Protein AF-A0A6V8NM92-F1 (afdb_monomer_lite)

pLDDT: mean 84.24, std 21.67, range [35.59, 98.81]

Foldseek 3Di:
DDPPDDDLVSVLQVQLVVLLVLLVVLQVVLVVCVVVVHDPVSSVVSNVSSVVSNVVSVLSPPPVNDPPPPPPPD

Organism: NCBI:txid2754717

Radius of gyration: 16.36 Å; chains: 1; bounding box: 28×28×48 Å

Sequence (74 aa):
MTDNKLTDKGKQIQLARYRLKQAEESINEAMCLLSGKGSPRSIINRAYYAMFYSVLALIVFEPYSSSKHSGVLS

Structure (mmCIF, N/CA/C/O backbone):
data_AF-A0A6V8NM92-F1
#
_entry.id   AF-A0A6V8NM92-F1
#
loop_
_atom_site.group_PDB
_atom_site.id
_atom_site.type_symbol
_atom_site.label_atom_id
_atom_site.label_alt_id
_atom_site.label_comp_id
_atom_site.label_asym_id
_atom_site.label_entity_id
_atom_site.label_seq_id
_atom_site.pdbx_PDB_ins_code
_atom_site.Cartn_x
_atom_site.Cartn_y
_atom_site.Cartn_z
_atom_site.occupancy
_atom_site.B_iso_or_equiv
_atom_site.auth_seq_id
_atom_site.auth_comp_id
_atom_site.auth_asym_id
_atom_site.auth_atom_id
_atom_site.pdbx_PDB_model_num
ATOM 1 N N . MET A 1 1 ? -7.225 17.828 32.045 1.00 35.59 1 MET A N 1
ATOM 2 C CA . MET A 1 1 ? -6.570 16.652 31.434 1.00 35.59 1 MET A CA 1
ATOM 3 C C . MET A 1 1 ? -7.657 15.858 30.733 1.00 35.59 1 MET A C 1
ATOM 5 O O . MET A 1 1 ? -8.453 15.219 31.401 1.00 35.59 1 MET A O 1
ATOM 9 N N . THR A 1 2 ? -7.811 16.050 29.425 1.00 38.19 2 THR A N 1
ATOM 10 C CA . THR A 1 2 ? -8.905 15.474 28.635 1.00 38.19 2 THR A CA 1
ATOM 11 C C . THR A 1 2 ? -8.569 14.036 28.250 1.00 38.19 2 THR A C 1
ATOM 13 O O . THR A 1 2 ? -7.624 13.780 27.508 1.00 38.19 2 THR A O 1
ATOM 16 N N . ASP A 1 3 ? -9.344 13.102 28.793 1.00 41.62 3 ASP A N 1
ATOM 17 C CA . ASP A 1 3 ? -9.253 11.663 28.556 1.00 41.62 3 ASP A CA 1
ATOM 18 C C . ASP A 1 3 ? -9.753 11.361 27.125 1.00 41.62 3 ASP A C 1
ATOM 20 O O . ASP A 1 3 ? -10.944 11.179 26.875 1.00 41.62 3 ASP A O 1
ATOM 24 N N . ASN A 1 4 ? -8.848 11.424 26.142 1.00 46.12 4 ASN A N 1
ATOM 25 C CA . ASN A 1 4 ? -9.148 11.213 24.722 1.00 46.12 4 ASN A CA 1
ATOM 26 C C . ASN A 1 4 ? -9.292 9.712 24.411 1.00 46.12 4 ASN A C 1
ATOM 28 O O . ASN A 1 4 ? -8.441 9.102 23.759 1.00 46.12 4 ASN A O 1
ATOM 32 N N . LYS A 1 5 ? -10.367 9.085 24.897 1.00 48.91 5 LYS A N 1
ATOM 33 C CA . LYS A 1 5 ? -10.729 7.716 24.510 1.00 48.91 5 LYS A CA 1
ATOM 34 C C . LYS A 1 5 ? -11.429 7.735 23.153 1.00 48.91 5 LYS A C 1
ATOM 36 O O . LYS A 1 5 ? -12.649 7.837 23.069 1.00 48.91 5 LYS A O 1
ATOM 41 N N . LEU A 1 6 ? -10.652 7.590 22.078 1.00 57.50 6 LEU A N 1
ATOM 42 C CA . LEU A 1 6 ? -11.190 7.160 20.785 1.00 57.50 6 LEU A CA 1
ATOM 4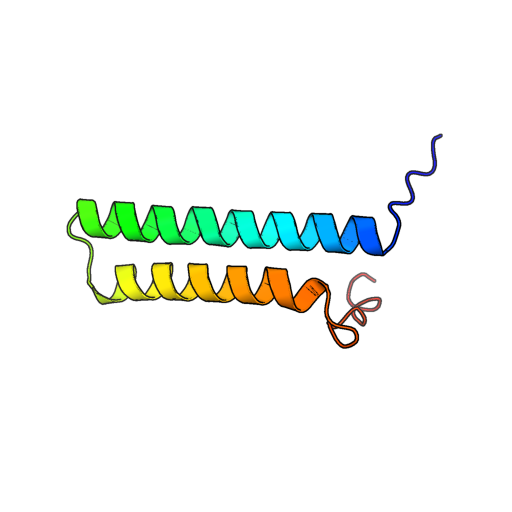3 C C . LEU A 1 6 ? -11.969 5.852 20.983 1.00 57.50 6 LEU A C 1
ATOM 45 O O . LEU A 1 6 ? -11.433 4.878 21.521 1.00 57.50 6 LEU A O 1
ATOM 49 N N . THR A 1 7 ? -13.231 5.846 20.551 1.00 69.19 7 THR A N 1
ATOM 50 C CA . THR A 1 7 ? -14.083 4.651 20.509 1.00 69.19 7 THR A CA 1
ATOM 51 C C . THR A 1 7 ? -13.394 3.536 19.713 1.00 69.19 7 THR A C 1
ATOM 53 O O . THR A 1 7 ? -12.558 3.812 18.852 1.00 69.19 7 THR A O 1
ATOM 56 N N . ASP A 1 8 ? -13.734 2.272 19.976 1.00 78.06 8 ASP A N 1
ATOM 57 C CA . ASP A 1 8 ? -13.164 1.107 19.271 1.00 78.06 8 ASP A CA 1
ATOM 58 C C . ASP A 1 8 ? -13.253 1.258 17.737 1.00 78.06 8 ASP A C 1
ATOM 60 O O . ASP A 1 8 ? -12.262 1.141 17.014 1.00 78.06 8 ASP A O 1
ATOM 64 N N . LYS A 1 9 ? -14.405 1.746 17.263 1.00 84.56 9 LYS A N 1
ATOM 65 C CA . LYS A 1 9 ? -14.639 2.127 15.865 1.00 84.56 9 LYS A CA 1
ATOM 66 C C . LYS A 1 9 ? -13.720 3.252 15.371 1.00 84.56 9 LYS A C 1
ATOM 68 O O . LYS A 1 9 ? -13.271 3.231 14.227 1.00 84.56 9 LYS A O 1
ATOM 73 N N . GLY A 1 10 ? -13.420 4.239 16.214 1.00 88.62 10 GLY A N 1
ATOM 74 C CA . GLY A 1 10 ? -12.472 5.311 15.899 1.00 88.62 10 GLY A CA 1
ATOM 75 C C . GLY A 1 10 ? -11.049 4.791 15.681 1.00 88.62 10 GLY A C 1
ATOM 76 O O . GLY A 1 10 ? -10.381 5.213 14.736 1.00 88.62 10 GLY A O 1
ATOM 77 N N . LYS A 1 11 ? -10.609 3.822 16.495 1.00 88.81 11 LYS A N 1
ATOM 78 C CA . LYS A 1 11 ? -9.306 3.155 16.333 1.00 88.81 11 LYS A CA 1
ATOM 79 C C . LYS A 1 11 ? -9.251 2.316 15.055 1.00 88.81 11 LYS A C 1
ATOM 81 O O . LYS A 1 11 ? -8.271 2.406 14.320 1.00 88.81 11 LYS A O 1
ATOM 86 N N . GLN A 1 12 ? -10.316 1.573 14.748 1.00 91.38 12 GLN A N 1
ATOM 87 C CA . GLN A 1 12 ? -10.445 0.826 13.490 1.00 91.38 12 GLN A CA 1
ATOM 88 C C . GLN A 1 12 ? -10.345 1.749 12.269 1.00 91.38 12 GLN A C 1
ATOM 90 O O . GLN A 1 12 ? -9.556 1.495 11.363 1.00 91.38 12 GLN A O 1
ATOM 95 N N . ILE A 1 13 ? -11.069 2.874 12.266 1.00 94.75 13 ILE A N 1
ATOM 96 C CA . ILE A 1 13 ? -10.999 3.860 11.176 1.00 94.75 13 ILE A CA 1
ATOM 97 C C . ILE A 1 13 ? -9.581 4.424 11.033 1.00 94.75 13 ILE A C 1
ATOM 99 O O . ILE A 1 13 ? -9.087 4.558 9.914 1.00 94.75 13 ILE A O 1
ATOM 103 N N . GLN A 1 14 ? -8.912 4.751 12.141 1.00 95.81 14 GLN A N 1
ATOM 104 C CA . GLN A 1 14 ? -7.541 5.260 12.102 1.00 95.81 14 GLN A CA 1
ATOM 105 C C . GLN A 1 14 ? -6.567 4.226 11.518 1.00 95.81 14 GLN A C 1
ATOM 107 O O . GLN A 1 14 ? -5.769 4.567 10.644 1.00 95.81 14 GLN A O 1
ATOM 112 N N . LEU A 1 15 ? -6.662 2.965 11.947 1.00 94.06 15 LEU A N 1
ATOM 113 C CA . LEU A 1 15 ? -5.830 1.881 11.431 1.00 94.06 15 LEU A CA 1
ATOM 114 C C . LEU A 1 15 ? -6.109 1.610 9.947 1.00 94.06 15 LEU A C 1
ATOM 116 O O . LEU A 1 15 ? -5.167 1.495 9.166 1.00 94.06 15 LEU A O 1
ATOM 120 N N . ALA A 1 16 ? -7.377 1.577 9.534 1.00 96.31 16 ALA A N 1
ATOM 121 C CA . ALA A 1 16 ? -7.755 1.409 8.134 1.00 96.31 16 ALA A CA 1
ATOM 122 C C . ALA A 1 16 ? -7.195 2.542 7.258 1.00 96.31 16 ALA A C 1
ATOM 124 O O . ALA A 1 16 ? -6.601 2.273 6.216 1.00 96.31 16 ALA A O 1
ATOM 125 N N . ARG A 1 17 ? -7.289 3.805 7.703 1.00 97.94 17 ARG A N 1
ATOM 126 C CA . ARG A 1 17 ? -6.689 4.952 6.994 1.00 97.94 17 ARG A CA 1
ATOM 127 C C . ARG A 1 17 ? -5.175 4.834 6.878 1.00 97.94 17 ARG A C 1
ATOM 129 O O . ARG A 1 17 ? -4.628 5.109 5.817 1.00 97.94 17 ARG A O 1
ATOM 136 N N . TYR A 1 18 ? -4.503 4.410 7.946 1.00 98.00 18 TYR A N 1
ATOM 137 C CA . TYR A 1 18 ? -3.062 4.176 7.908 1.00 98.00 18 TYR A CA 1
ATOM 138 C C . TYR A 1 18 ? -2.691 3.096 6.881 1.00 98.00 18 TYR A C 1
ATOM 140 O O . TYR A 1 18 ? -1.779 3.297 6.084 1.00 98.00 18 TYR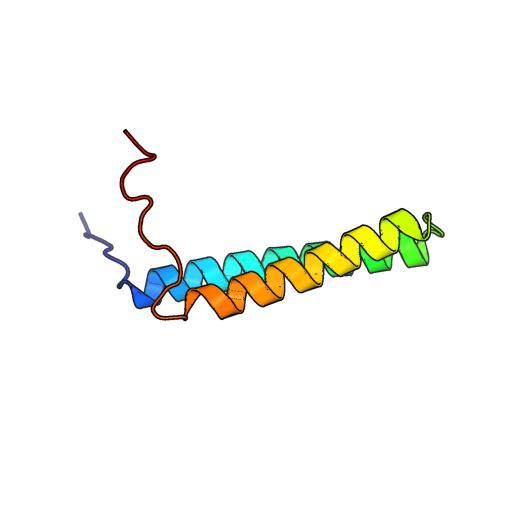 A O 1
ATOM 148 N N . ARG A 1 19 ? -3.431 1.981 6.839 1.00 97.94 19 ARG A N 1
ATOM 149 C CA . ARG A 1 19 ? -3.222 0.918 5.843 1.00 97.94 19 ARG A CA 1
ATOM 150 C C . ARG A 1 19 ? -3.486 1.396 4.416 1.00 97.94 19 ARG A C 1
ATOM 152 O O . ARG A 1 19 ? -2.680 1.109 3.540 1.00 97.94 19 ARG A O 1
ATOM 159 N N . LEU A 1 20 ? -4.539 2.179 4.187 1.00 98.62 20 LEU A N 1
ATOM 160 C CA . LEU A 1 20 ? -4.788 2.785 2.875 1.00 98.62 20 LEU A CA 1
ATOM 161 C C . LEU A 1 20 ? -3.659 3.729 2.452 1.00 98.62 20 LEU A C 1
ATOM 163 O O . LEU A 1 20 ? -3.235 3.672 1.305 1.00 98.62 20 LEU A O 1
ATOM 167 N N . LYS A 1 21 ? -3.100 4.514 3.380 1.00 98.75 21 LYS A N 1
ATOM 168 C CA . LYS A 1 21 ? -1.924 5.344 3.091 1.00 98.75 21 LYS A CA 1
ATOM 169 C C . LYS A 1 21 ? -0.726 4.497 2.644 1.00 98.75 21 LYS A C 1
ATOM 171 O O . LYS A 1 21 ? -0.091 4.827 1.650 1.00 98.75 21 LYS A O 1
ATOM 176 N N . GLN A 1 22 ? -0.451 3.375 3.318 1.00 98.62 22 GLN A N 1
ATOM 177 C CA . GLN A 1 22 ? 0.611 2.456 2.883 1.00 98.62 22 GLN A CA 1
ATOM 178 C C . GLN A 1 22 ? 0.335 1.863 1.493 1.00 98.62 22 GLN A C 1
ATOM 180 O O . GLN A 1 22 ? 1.269 1.651 0.716 1.00 98.62 22 GLN A O 1
ATOM 185 N N . ALA A 1 23 ? -0.935 1.598 1.171 1.00 98.81 23 ALA A N 1
ATOM 186 C CA . ALA A 1 23 ? -1.330 1.124 -0.149 1.00 98.81 23 ALA A CA 1
ATOM 187 C C . ALA A 1 23 ? -1.060 2.176 -1.236 1.00 98.81 23 ALA A C 1
ATOM 189 O O . ALA A 1 23 ? -0.454 1.852 -2.257 1.00 98.81 23 ALA A O 1
ATOM 190 N N . GLU A 1 24 ? -1.450 3.431 -0.990 1.00 98.81 24 GLU A N 1
ATOM 191 C CA . GLU A 1 24 ? -1.194 4.573 -1.878 1.00 98.81 24 GLU A CA 1
ATOM 192 C C . GLU A 1 24 ? 0.306 4.809 -2.093 1.00 98.81 24 GLU A C 1
ATOM 194 O O . GLU A 1 24 ? 0.761 4.945 -3.227 1.00 98.81 24 GLU A O 1
ATOM 199 N N . GLU A 1 25 ? 1.100 4.802 -1.022 1.00 98.81 25 GLU A N 1
ATOM 200 C CA . GLU A 1 25 ? 2.559 4.928 -1.107 1.00 98.81 25 GLU A CA 1
ATOM 201 C C . GLU A 1 25 ? 3.161 3.788 -1.947 1.00 98.81 25 GLU A C 1
ATOM 203 O O . GLU A 1 25 ? 3.939 4.040 -2.867 1.00 98.81 25 GLU A O 1
ATOM 208 N N . SER A 1 26 ? 2.731 2.543 -1.714 1.00 98.75 26 SER A N 1
ATOM 209 C CA . SER A 1 26 ? 3.239 1.368 -2.436 1.00 98.75 26 SER A CA 1
ATOM 210 C C . SER A 1 26 ? 2.897 1.397 -3.931 1.00 98.75 26 SER A C 1
ATOM 212 O O . SER A 1 26 ? 3.748 1.075 -4.763 1.00 98.75 26 SER A O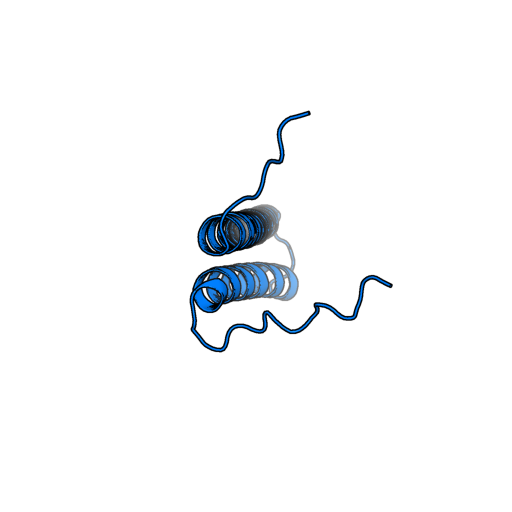 1
ATOM 214 N N . ILE A 1 27 ? 1.675 1.790 -4.312 1.00 98.81 27 ILE A N 1
ATOM 215 C CA . ILE A 1 27 ? 1.317 1.875 -5.736 1.00 98.81 27 ILE A CA 1
ATOM 216 C C . ILE A 1 27 ? 2.030 3.046 -6.421 1.00 98.81 27 ILE A C 1
ATOM 218 O O . ILE A 1 27 ? 2.496 2.892 -7.549 1.00 98.81 27 ILE A O 1
ATOM 222 N N . ASN A 1 28 ? 2.214 4.175 -5.730 1.00 98.75 28 ASN A N 1
ATOM 223 C CA . ASN A 1 28 ? 2.997 5.297 -6.246 1.00 98.75 28 ASN A CA 1
ATOM 224 C C . ASN A 1 28 ? 4.459 4.894 -6.487 1.00 98.75 28 ASN A C 1
ATOM 226 O O . ASN A 1 28 ? 5.019 5.209 -7.536 1.00 98.75 28 ASN A O 1
ATOM 230 N N . GLU A 1 29 ? 5.065 4.121 -5.583 1.00 98.62 29 GLU A N 1
ATOM 231 C CA . GLU A 1 29 ? 6.397 3.543 -5.793 1.00 98.62 29 GLU A CA 1
ATOM 232 C C . GLU A 1 29 ? 6.438 2.610 -7.012 1.00 98.62 29 GLU A C 1
ATOM 234 O O . GLU A 1 29 ? 7.392 2.664 -7.792 1.00 98.62 29 GLU A O 1
ATOM 239 N N . ALA A 1 30 ? 5.408 1.780 -7.219 1.00 98.75 30 ALA A N 1
ATOM 240 C CA . ALA A 1 30 ? 5.308 0.928 -8.405 1.00 98.75 30 ALA A CA 1
ATOM 241 C C . ALA A 1 30 ? 5.266 1.761 -9.699 1.00 98.75 30 ALA A C 1
ATOM 243 O O . ALA A 1 30 ? 5.961 1.431 -10.663 1.00 98.75 30 ALA A O 1
ATOM 244 N N . MET A 1 31 ? 4.514 2.867 -9.706 1.00 98.62 31 MET A N 1
ATOM 245 C CA . MET A 1 31 ? 4.418 3.792 -10.842 1.00 98.62 31 MET A CA 1
ATOM 246 C C . MET A 1 31 ? 5.728 4.547 -11.099 1.00 98.62 31 MET A C 1
ATOM 248 O O . MET A 1 31 ? 6.139 4.695 -12.254 1.00 98.62 31 MET A O 1
ATOM 252 N N . CYS A 1 32 ? 6.427 4.972 -10.044 1.00 98.56 32 CYS A N 1
ATOM 253 C CA . CYS A 1 32 ? 7.761 5.564 -10.146 1.00 98.56 32 CYS A CA 1
ATOM 254 C C . CYS A 1 32 ? 8.766 4.568 -10.736 1.00 98.56 32 CYS A C 1
ATOM 256 O O . CYS A 1 32 ? 9.520 4.918 -11.643 1.00 98.56 32 CYS A O 1
ATOM 258 N N . LEU A 1 33 ? 8.751 3.312 -10.274 1.00 98.44 33 LEU A N 1
ATOM 259 C CA . LEU A 1 33 ? 9.604 2.251 -10.813 1.00 98.44 33 LEU A CA 1
ATOM 260 C C . LEU A 1 33 ? 9.287 1.962 -12.279 1.00 98.44 33 LEU A C 1
ATOM 262 O O . LEU A 1 33 ? 10.211 1.839 -13.077 1.00 98.44 33 LEU A O 1
ATOM 266 N N . LEU A 1 34 ? 8.009 1.886 -12.648 1.00 98.1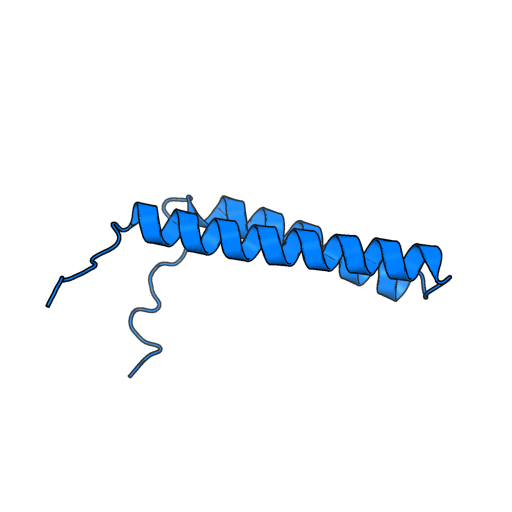9 34 LEU A N 1
ATOM 267 C CA . LEU A 1 34 ? 7.594 1.696 -14.036 1.00 98.19 34 LEU A CA 1
ATOM 268 C C . LEU A 1 34 ? 8.113 2.831 -14.930 1.00 98.19 34 LEU A C 1
ATOM 270 O O . LEU A 1 34 ? 8.733 2.572 -15.961 1.00 98.19 34 LEU A O 1
ATOM 274 N N . SER A 1 35 ? 7.936 4.080 -14.493 1.00 98.19 35 SER A N 1
ATOM 275 C CA . SER A 1 35 ? 8.404 5.272 -15.215 1.00 98.19 35 SER A CA 1
ATOM 276 C C . SER A 1 35 ? 9.933 5.320 -15.321 1.00 98.19 35 SER A C 1
ATOM 278 O O . SER A 1 35 ? 10.482 5.702 -16.351 1.00 98.19 35 SER A O 1
ATOM 280 N N . GLY A 1 36 ? 10.631 4.875 -14.274 1.00 97.75 36 GLY A N 1
ATOM 281 C CA . GLY A 1 36 ? 12.089 4.795 -14.208 1.00 97.75 36 GLY A CA 1
ATOM 282 C C . GLY A 1 36 ? 12.701 3.551 -14.858 1.00 97.75 36 GLY A C 1
ATOM 283 O O . GLY A 1 36 ? 13.893 3.317 -14.676 1.00 97.75 36 GLY A O 1
ATOM 284 N N . LYS A 1 37 ? 11.921 2.735 -15.586 1.00 96.44 37 LYS A N 1
ATOM 285 C CA . LYS A 1 37 ? 12.367 1.460 -16.190 1.00 96.44 37 LYS A CA 1
ATOM 286 C C . LYS A 1 37 ? 12.981 0.479 -15.175 1.00 96.44 37 LYS A C 1
ATOM 288 O O . LYS A 1 37 ? 13.918 -0.257 -15.483 1.00 96.44 37 LYS A O 1
ATOM 293 N N . GLY A 1 38 ? 12.451 0.467 -13.955 1.00 96.81 38 GLY A N 1
ATOM 294 C CA . GLY A 1 38 ? 12.801 -0.489 -12.910 1.00 96.81 38 GLY A CA 1
ATOM 295 C C . GLY A 1 38 ? 12.453 -1.930 -13.297 1.00 96.81 38 GLY A C 1
ATOM 296 O O . GLY A 1 38 ? 11.671 -2.187 -14.211 1.00 96.81 38 GLY A O 1
ATOM 297 N N . SER A 1 39 ? 13.038 -2.901 -12.588 1.00 98.31 39 SER A N 1
ATOM 298 C CA . SER A 1 39 ? 12.821 -4.314 -12.922 1.00 98.31 39 SER A CA 1
ATOM 299 C C . SER A 1 39 ? 11.342 -4.720 -12.760 1.00 98.31 39 SER A C 1
ATOM 301 O O . SER A 1 39 ? 10.719 -4.320 -11.768 1.00 98.31 39 SER A O 1
ATOM 303 N N . PRO A 1 40 ? 10.791 -5.580 -13.644 1.00 98.25 40 PRO A N 1
ATOM 304 C CA . PRO A 1 40 ? 9.413 -6.067 -13.525 1.00 98.25 40 PRO A CA 1
ATOM 305 C C . PRO A 1 40 ? 9.109 -6.682 -12.156 1.00 98.25 40 PRO A C 1
ATOM 307 O O . PRO A 1 40 ? 8.057 -6.434 -11.572 1.00 98.25 40 PRO A O 1
ATOM 310 N N . ARG A 1 41 ? 10.075 -7.416 -11.589 1.00 98.50 41 ARG A N 1
ATOM 311 C CA . ARG A 1 41 ? 9.975 -8.007 -10.249 1.00 98.50 41 ARG A CA 1
ATOM 312 C C . ARG A 1 41 ? 9.750 -6.951 -9.165 1.00 98.50 41 ARG A C 1
ATOM 314 O O . ARG A 1 41 ? 8.932 -7.170 -8.278 1.00 98.50 41 ARG A O 1
ATOM 321 N N . SER A 1 42 ? 10.457 -5.822 -9.223 1.00 98.25 42 SER A N 1
ATOM 322 C CA . SER A 1 42 ? 10.293 -4.737 -8.246 1.00 98.25 42 SER A CA 1
ATOM 323 C C . SER A 1 42 ? 8.934 -4.049 -8.385 1.00 98.25 42 SER A C 1
ATOM 325 O O . SER A 1 42 ? 8.292 -3.777 -7.375 1.00 98.25 42 SER A O 1
ATOM 327 N N . ILE A 1 43 ? 8.476 -3.812 -9.618 1.00 98.75 43 ILE A N 1
ATOM 328 C CA . ILE A 1 43 ? 7.172 -3.186 -9.894 1.00 98.75 43 ILE A CA 1
ATOM 329 C C . ILE A 1 43 ? 6.039 -4.066 -9.353 1.00 98.75 43 ILE A C 1
ATOM 331 O O . ILE A 1 43 ? 5.196 -3.592 -8.593 1.00 98.75 43 ILE A O 1
ATOM 335 N N . ILE A 1 44 ? 6.062 -5.364 -9.678 1.00 98.56 44 ILE A N 1
ATOM 336 C CA . ILE A 1 44 ? 5.059 -6.332 -9.213 1.00 98.56 44 ILE A CA 1
ATOM 337 C C . ILE A 1 44 ? 5.069 -6.436 -7.689 1.00 98.56 44 ILE A C 1
ATOM 339 O O . ILE A 1 44 ? 4.008 -6.478 -7.077 1.00 98.56 44 ILE A O 1
ATOM 343 N N . ASN A 1 45 ? 6.247 -6.438 -7.059 1.00 98.62 45 ASN A N 1
ATOM 344 C CA . ASN A 1 45 ? 6.352 -6.490 -5.603 1.00 98.62 45 ASN A CA 1
ATOM 345 C C . ASN A 1 45 ? 5.653 -5.290 -4.939 1.00 98.62 45 ASN A C 1
ATOM 347 O O . ASN A 1 45 ? 4.853 -5.479 -4.025 1.00 98.62 45 ASN A O 1
ATOM 351 N N . ARG A 1 46 ? 5.878 -4.070 -5.444 1.00 98.62 46 ARG A N 1
ATOM 352 C CA . ARG A 1 46 ? 5.223 -2.859 -4.926 1.00 98.62 46 ARG A CA 1
ATOM 353 C C . ARG A 1 46 ? 3.712 -2.855 -5.169 1.00 98.62 46 ARG A C 1
ATOM 355 O O . ARG A 1 46 ? 2.954 -2.563 -4.247 1.00 98.62 46 ARG A O 1
ATOM 362 N N . ALA A 1 47 ? 3.262 -3.272 -6.352 1.00 98.62 47 ALA A N 1
ATOM 363 C CA . ALA A 1 47 ? 1.835 -3.423 -6.644 1.00 98.62 47 ALA A CA 1
ATOM 364 C C . ALA A 1 47 ? 1.161 -4.488 -5.755 1.00 98.62 47 ALA A C 1
ATOM 366 O O . ALA A 1 47 ? 0.051 -4.282 -5.266 1.00 98.62 47 ALA A O 1
ATOM 367 N N . TYR A 1 48 ? 1.845 -5.605 -5.491 1.00 98.62 48 TYR A N 1
ATOM 368 C CA . TYR A 1 48 ? 1.382 -6.638 -4.565 1.00 98.62 48 TYR A CA 1
ATOM 369 C C . TYR A 1 48 ? 1.191 -6.083 -3.150 1.00 98.62 48 TYR A C 1
ATOM 371 O O . TYR A 1 48 ? 0.133 -6.286 -2.555 1.00 98.62 48 TYR A O 1
ATOM 379 N N . TYR A 1 49 ? 2.171 -5.340 -2.625 1.00 98.50 49 TYR A N 1
ATOM 380 C CA . TYR A 1 49 ? 2.046 -4.737 -1.297 1.00 98.50 49 TYR A CA 1
ATOM 381 C C . TYR A 1 49 ? 0.953 -3.671 -1.233 1.00 98.50 49 TYR A C 1
ATOM 383 O O . TYR A 1 49 ? 0.258 -3.594 -0.222 1.00 98.50 49 TYR A O 1
ATOM 391 N N . ALA A 1 50 ? 0.723 -2.920 -2.315 1.00 98.81 50 ALA A N 1
ATOM 392 C CA . ALA A 1 50 ? -0.413 -2.007 -2.389 1.00 98.81 50 ALA A CA 1
ATOM 393 C C . ALA A 1 50 ? -1.744 -2.748 -2.178 1.00 98.81 50 ALA A C 1
ATOM 395 O O . ALA A 1 50 ? -2.508 -2.402 -1.278 1.00 98.81 50 ALA A O 1
ATOM 396 N N . MET A 1 51 ? -1.975 -3.831 -2.930 1.00 98.62 51 MET A N 1
ATOM 397 C CA . MET A 1 51 ? -3.173 -4.665 -2.775 1.00 98.62 51 MET A CA 1
ATOM 398 C C . MET A 1 51 ? -3.267 -5.290 -1.379 1.00 98.62 51 MET A C 1
ATOM 400 O O . MET A 1 51 ? -4.333 -5.269 -0.765 1.00 98.62 51 MET A O 1
ATOM 404 N N . PHE A 1 52 ? -2.154 -5.806 -0.850 1.00 98.06 52 PHE A N 1
ATOM 405 C CA . PHE A 1 52 ? -2.094 -6.383 0.493 1.00 98.06 52 PHE A CA 1
ATOM 406 C C . PHE A 1 52 ? -2.537 -5.377 1.562 1.00 98.06 52 PHE A C 1
ATOM 408 O O . PHE A 1 52 ? -3.386 -5.693 2.396 1.00 98.06 52 PHE A O 1
ATOM 415 N N . TYR A 1 53 ? -2.023 -4.146 1.519 1.00 98.25 53 TYR A N 1
ATOM 416 C CA . TYR A 1 53 ? -2.414 -3.107 2.466 1.00 98.25 53 TYR A CA 1
ATOM 417 C C . TYR A 1 53 ? -3.870 -2.660 2.298 1.00 98.25 53 TYR A C 1
ATOM 419 O O . TYR A 1 53 ? -4.542 -2.431 3.304 1.00 98.25 53 TYR A O 1
ATOM 427 N N . SER A 1 54 ? -4.395 -2.607 1.070 1.00 98.38 54 SER A N 1
ATOM 428 C CA . SER A 1 54 ? -5.823 -2.356 0.837 1.00 98.38 54 SER A CA 1
ATOM 429 C C . SER A 1 54 ? -6.705 -3.439 1.464 1.00 98.38 54 SER A C 1
ATOM 431 O O . SER A 1 54 ? -7.679 -3.119 2.140 1.00 98.38 54 SER A O 1
ATOM 433 N N . VAL A 1 55 ? -6.341 -4.717 1.314 1.00 97.44 55 VAL A N 1
ATOM 434 C CA . VAL A 1 55 ? -7.067 -5.833 1.941 1.00 97.44 55 VAL A CA 1
ATOM 435 C C . VAL A 1 55 ? -6.972 -5.762 3.467 1.00 97.44 55 VAL A C 1
ATOM 437 O O . VAL A 1 55 ? -7.984 -5.920 4.146 1.00 97.44 55 VAL A O 1
ATOM 440 N N . LEU A 1 56 ? -5.799 -5.440 4.027 1.00 94.94 56 LEU A N 1
ATOM 441 C CA . LEU A 1 56 ? -5.664 -5.221 5.471 1.00 94.94 56 LEU A CA 1
ATOM 442 C C . LEU A 1 56 ? -6.560 -4.085 5.975 1.00 94.94 56 LEU A C 1
ATOM 444 O O . LEU A 1 56 ? -7.107 -4.200 7.068 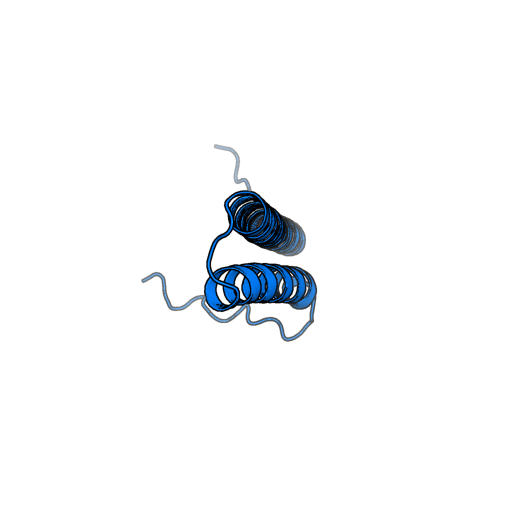1.00 94.94 56 LEU A O 1
ATOM 448 N N . ALA A 1 57 ? -6.734 -3.007 5.205 1.00 96.44 57 ALA A N 1
ATOM 449 C CA . ALA A 1 57 ? -7.630 -1.913 5.577 1.00 96.44 57 ALA A CA 1
ATOM 450 C C . ALA A 1 57 ? -9.100 -2.358 5.666 1.00 96.44 57 ALA A C 1
ATOM 452 O O . ALA A 1 57 ? -9.822 -1.877 6.536 1.00 96.44 57 ALA A O 1
ATOM 453 N N . LEU A 1 58 ? -9.527 -3.284 4.799 1.00 94.38 58 LEU A N 1
ATOM 454 C CA . LEU A 1 58 ? -10.871 -3.867 4.829 1.00 94.38 58 LEU A CA 1
ATOM 455 C C . LEU A 1 58 ? -11.048 -4.804 6.026 1.00 94.38 58 LEU A C 1
ATOM 457 O O . LEU A 1 58 ? -12.022 -4.680 6.766 1.00 94.38 58 LEU A O 1
ATOM 461 N N . ILE A 1 59 ? -10.072 -5.689 6.257 1.00 93.25 59 ILE A N 1
ATOM 462 C CA . ILE A 1 59 ? -10.135 -6.699 7.320 1.00 93.25 59 ILE A CA 1
ATOM 463 C C . ILE A 1 59 ? -10.280 -6.060 8.702 1.00 93.25 59 ILE A C 1
ATOM 465 O O . ILE A 1 59 ? -10.908 -6.658 9.557 1.00 93.25 59 ILE A O 1
ATOM 469 N N . VAL A 1 60 ? -9.778 -4.844 8.941 1.00 91.31 60 VAL A N 1
ATOM 470 C CA . VAL A 1 60 ? -9.903 -4.144 10.240 1.00 91.31 60 VAL A CA 1
ATOM 471 C C . VAL A 1 60 ? -11.352 -4.006 10.739 1.00 91.31 60 VAL A C 1
ATOM 473 O O . VAL A 1 60 ? -11.568 -3.861 11.942 1.00 91.31 60 VAL A O 1
ATOM 476 N N . PHE A 1 61 ? -12.342 -4.059 9.846 1.00 89.31 61 PHE A N 1
ATOM 477 C CA . PHE A 1 61 ? -13.760 -3.971 10.205 1.00 89.31 61 PHE A CA 1
ATOM 478 C C . PHE A 1 61 ? -14.437 -5.332 10.399 1.00 89.31 61 PHE A C 1
ATOM 480 O O . PHE A 1 61 ? -15.595 -5.376 10.809 1.00 89.31 61 PHE A O 1
ATOM 487 N N . GLU A 1 62 ? -13.731 -6.433 10.139 1.00 88.75 62 GLU A N 1
ATOM 488 C CA . GLU A 1 62 ? -14.280 -7.773 10.306 1.00 88.75 62 GLU A CA 1
ATOM 489 C C . GLU A 1 62 ? -14.370 -8.162 11.793 1.00 88.75 62 GLU A C 1
ATOM 491 O O . GLU A 1 62 ? -13.444 -7.868 12.563 1.00 88.75 62 GLU A O 1
ATOM 496 N N . PRO A 1 63 ? -15.427 -8.886 12.214 1.00 72.81 63 PRO A N 1
ATOM 497 C CA . PRO A 1 63 ? -15.637 -9.292 13.610 1.00 72.81 63 PRO A CA 1
ATOM 498 C C . PRO A 1 63 ? -14.497 -10.132 14.208 1.00 72.81 63 PRO A C 1
ATOM 500 O O . PRO A 1 63 ? -14.318 -10.159 15.423 1.00 72.81 63 PRO A O 1
ATOM 503 N N . TYR A 1 64 ? -13.729 -10.819 13.355 1.00 67.44 64 TYR A N 1
ATOM 504 C CA . TYR A 1 64 ? -12.591 -11.666 13.733 1.00 67.44 64 TYR A CA 1
ATOM 505 C C . TYR A 1 64 ? -11.234 -11.034 13.417 1.00 67.44 64 TYR A C 1
ATOM 507 O O . TYR A 1 64 ? -10.202 -11.703 13.512 1.00 67.44 64 TYR A O 1
ATOM 515 N N . SER A 1 65 ? -11.211 -9.757 13.032 1.00 64.62 65 SER A N 1
ATOM 516 C CA . SER A 1 65 ? -9.960 -9.020 12.916 1.00 64.62 65 SER A CA 1
ATOM 517 C C . SER A 1 65 ? -9.278 -9.021 14.281 1.00 64.62 65 SER A C 1
ATOM 519 O O . SER A 1 65 ? -9.874 -8.673 15.299 1.00 64.62 65 SER A O 1
ATOM 521 N N . SER A 1 66 ? -8.059 -9.560 14.339 1.00 55.25 66 SER A N 1
ATOM 522 C CA . SER A 1 66 ? -7.373 -9.793 15.609 1.00 55.25 66 SER A CA 1
ATOM 523 C C . SER A 1 66 ? -7.189 -8.475 16.373 1.00 55.25 66 SER A C 1
ATOM 525 O O . SER A 1 66 ? -6.290 -7.692 16.079 1.00 55.25 66 SER A O 1
ATOM 527 N N . SER A 1 67 ? -8.030 -8.242 17.382 1.00 53.31 67 SER A N 1
ATOM 528 C CA . SER A 1 67 ? -7.820 -7.247 18.441 1.00 53.31 67 SER A CA 1
ATOM 529 C C . SER A 1 67 ? -7.022 -7.828 19.617 1.00 53.31 67 SER A C 1
ATOM 531 O O . SER A 1 67 ? -6.654 -7.115 20.551 1.00 53.31 67 SER A O 1
ATOM 533 N N . LYS A 1 68 ? -6.692 -9.128 19.572 1.00 47.38 68 LYS A N 1
ATOM 534 C CA . LYS A 1 68 ? -5.962 -9.840 20.628 1.00 47.38 68 LYS A CA 1
ATOM 535 C C . LYS A 1 68 ? -4.447 -9.712 20.457 1.00 47.38 68 LYS A C 1
ATOM 537 O O . LYS A 1 68 ? -3.733 -10.697 20.331 1.00 47.38 68 LYS A O 1
ATOM 542 N N . HIS A 1 69 ? -3.960 -8.479 20.533 1.00 45.72 69 HIS A N 1
ATOM 543 C CA . HIS A 1 69 ? -2.606 -8.184 21.008 1.00 45.72 69 HIS A CA 1
ATOM 544 C C . HIS A 1 69 ? -2.646 -7.118 22.111 1.00 45.72 69 HIS A C 1
ATOM 546 O O . HIS A 1 69 ? -1.799 -6.237 22.181 1.00 45.72 69 HIS A O 1
ATOM 552 N N . SER A 1 70 ? -3.569 -7.258 23.067 1.00 40.91 70 SER A N 1
ATOM 553 C CA . SER A 1 70 ? -3.439 -6.635 24.393 1.00 40.91 70 SER A CA 1
ATOM 554 C C . SER A 1 70 ? -2.298 -7.246 25.237 1.00 40.91 70 SER A C 1
ATOM 556 O O . SER A 1 70 ? -2.322 -7.138 26.455 1.00 40.91 70 SER A O 1
ATOM 558 N N . GLY A 1 71 ? -1.330 -7.934 24.61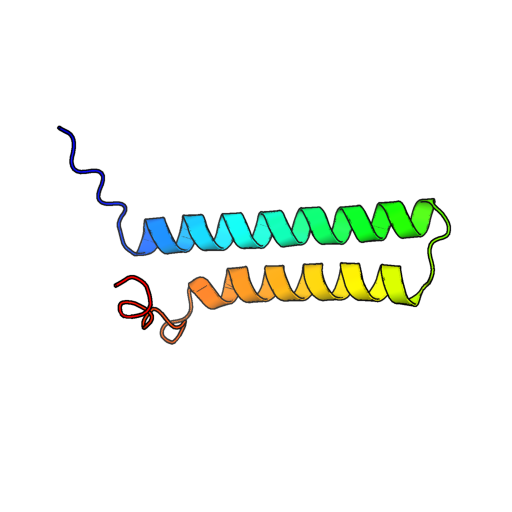7 1.00 40.22 71 GLY A N 1
ATOM 559 C CA . GLY A 1 71 ? -0.266 -8.688 25.290 1.00 40.22 71 GLY A CA 1
ATOM 560 C C . GLY A 1 71 ? 1.114 -8.591 24.632 1.00 40.22 71 GLY A C 1
ATOM 561 O O . GLY A 1 71 ? 1.939 -9.459 24.875 1.00 40.22 71 GLY A O 1
ATOM 562 N N . VAL A 1 72 ? 1.375 -7.589 23.778 1.00 36.91 72 VAL A N 1
ATOM 563 C CA . VAL A 1 72 ? 2.724 -7.356 23.191 1.00 36.91 72 VAL A CA 1
ATOM 564 C C . VAL A 1 72 ? 3.242 -5.931 23.467 1.00 36.91 72 VAL A C 1
ATOM 566 O O . VAL A 1 72 ? 4.225 -5.478 22.898 1.00 36.91 72 VAL A O 1
ATOM 569 N N . LEU A 1 73 ? 2.604 -5.228 24.401 1.00 36.06 73 LEU A N 1
ATOM 570 C CA . LEU A 1 73 ? 3.185 -4.087 25.106 1.00 36.06 73 LEU A CA 1
ATOM 571 C C . LEU A 1 73 ? 3.046 -4.389 26.604 1.00 36.06 73 LEU A C 1
ATOM 573 O O . LEU A 1 73 ? 2.048 -4.029 27.224 1.00 36.06 73 LEU A O 1
ATOM 577 N N . SER A 1 74 ? 3.995 -5.159 27.140 1.00 39.06 74 SER A N 1
ATOM 578 C CA . SER A 1 74 ? 4.403 -5.079 28.550 1.00 39.06 74 SER A CA 1
ATOM 579 C C . SER A 1 74 ? 5.673 -4.249 28.619 1.00 39.06 74 SER A C 1
ATOM 581 O O . SER A 1 74 ? 6.468 -4.358 27.657 1.00 39.06 74 SER A O 1
#

InterPro domains:
  IPR007842 HEPN domain [PF05168] (17-73)

Secondary structure (DSSP, 8-state):
-------HHHHHHHHHHHHHHHHHHHHHHHHHHHHTT--HHHHHHHHHHHHHHHHHHHHTTSTTS----TTS--